Protein AF-A0A7X9BHV3-F1 (afdb_monomer)

Solvent-accessible surface area (backbone atoms only — not comparable to full-atom values): 7000 Å² total; per-residue (Å²): 126,73,97,53,56,69,67,58,69,71,50,52,71,68,57,51,49,51,54,48,62,76,67,55,86,67,81,52,73,61,63,36,26,57,88,46,56,70,69,57,59,71,68,53,52,68,45,57,54,37,8,51,62,33,23,69,70,42,76,36,75,93,64,62,66,41,54,30,34,42,75,43,82,92,76,63,30,36,35,42,32,71,37,90,90,44,93,55,102,50,46,70,61,32,42,54,46,27,52,53,29,19,42,59,39,32,72,36,55,51,71,48,75,70,79,57,21,43,30,44,67,107

Radius of gyration: 16.25 Å; Cα contacts (8 Å, |Δi|>4): 174; chains: 1; bounding box: 42×35×37 Å

Secondary structure (DSSP, 8-state):
--TTHHHHHTS-HHHHHHHHHHH-----HHHHTTTS-HHHHHHS-HHHHHHHHHHTTS--GGG---EEEEEETTTTEEEEEE-TTS--TTHHHHHHHHHHHHHHHTSS-EEPSSTTPEEE--

Mean predicted aligned error: 4.57 Å

pLDDT: mean 94.17, std 6.88, range [55.38, 98.81]

Sequence (122 aa):
YPEQHLDRMAKSYTELAAIRDAHRDCKTYEQFTAPMNDEARASAPDWFKAGVEAAMKAPSAMNRQPIVFSYNPDDDTAAAMIDPNVESGQALNDLGIAKLHFQIGAGSGTWAWGDGGLFIHR

Structure (mmCIF, N/CA/C/O backbone):
data_AF-A0A7X9BHV3-F1
#
_entry.id   AF-A0A7X9BHV3-F1
#
loop_
_atom_site.group_PDB
_atom_site.id
_atom_site.type_symbol
_atom_site.label_atom_id
_atom_site.label_alt_id
_atom_site.label_comp_id
_atom_site.label_asym_id
_atom_site.label_entity_id
_atom_site.label_seq_id
_atom_site.pdbx_PDB_ins_code
_atom_site.Cartn_x
_atom_site.Cartn_y
_atom_site.Cartn_z
_atom_site.occupancy
_atom_site.B_iso_or_equiv
_atom_site.auth_seq_id
_atom_site.auth_comp_id
_atom_site.auth_asym_id
_atom_site.auth_atom_id
_atom_site.pdbx_PDB_model_num
ATOM 1 N N . TYR A 1 1 ? 24.023 -16.991 -22.666 1.00 55.38 1 TYR A N 1
ATOM 2 C CA . TYR A 1 1 ? 23.609 -17.268 -21.275 1.00 55.38 1 TYR A CA 1
ATOM 3 C C . TYR A 1 1 ? 24.417 -16.351 -20.382 1.00 55.38 1 TYR A C 1
ATOM 5 O O . TYR A 1 1 ? 25.609 -16.260 -20.645 1.00 55.38 1 TYR A O 1
ATOM 13 N N . PRO A 1 2 ? 23.814 -15.595 -19.448 1.00 72.00 2 PRO A N 1
ATOM 14 C CA . PRO A 1 2 ? 24.563 -14.577 -18.716 1.00 72.00 2 PRO A CA 1
ATOM 15 C C . PRO A 1 2 ? 25.717 -15.255 -17.969 1.00 72.00 2 PRO A C 1
ATOM 17 O O . PRO A 1 2 ? 25.518 -16.314 -17.372 1.00 72.00 2 PRO A O 1
ATOM 20 N N . GLU A 1 3 ? 26.909 -14.666 -18.054 1.00 63.75 3 GLU A N 1
ATOM 21 C CA . GLU A 1 3 ? 28.220 -15.285 -17.782 1.00 63.75 3 GLU A CA 1
ATOM 22 C C . GLU A 1 3 ? 28.437 -15.788 -16.337 1.00 63.75 3 GLU A C 1
ATOM 24 O O . GLU A 1 3 ? 29.502 -16.295 -16.017 1.00 63.75 3 GLU A O 1
ATOM 29 N N . GLN A 1 4 ? 27.433 -15.700 -15.460 1.00 78.75 4 GLN A N 1
ATOM 30 C CA . GLN A 1 4 ? 27.514 -16.036 -14.029 1.00 78.75 4 GLN A CA 1
A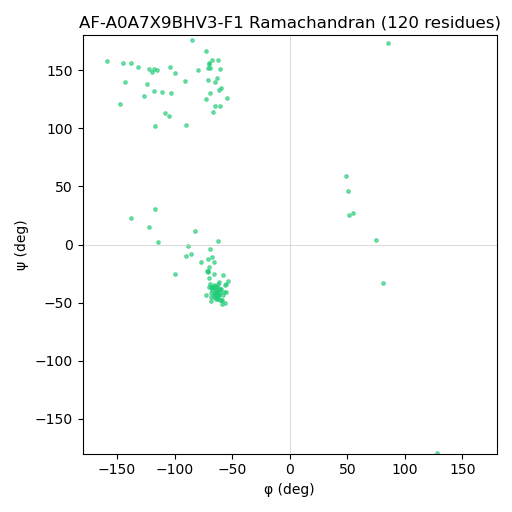TOM 31 C C . GLN A 1 4 ? 26.277 -16.805 -13.523 1.00 78.75 4 GLN A C 1
ATOM 33 O O . GLN A 1 4 ? 25.921 -16.760 -12.344 1.00 78.75 4 GLN A O 1
ATOM 38 N N . HIS A 1 5 ? 25.551 -17.476 -14.423 1.00 80.12 5 HIS A N 1
ATOM 39 C CA . HIS A 1 5 ? 24.298 -18.151 -14.071 1.00 80.12 5 HIS A CA 1
ATOM 40 C C . HIS A 1 5 ? 24.482 -19.257 -13.016 1.00 80.12 5 HIS A C 1
ATOM 42 O O . HIS A 1 5 ? 23.704 -19.317 -12.065 1.00 80.12 5 HIS A O 1
ATOM 48 N N . LEU A 1 6 ? 25.523 -20.088 -13.154 1.00 86.75 6 LEU A N 1
ATOM 49 C CA . LEU A 1 6 ? 25.799 -21.198 -12.232 1.00 86.75 6 LEU A CA 1
ATOM 50 C C . LEU A 1 6 ? 26.160 -20.693 -10.828 1.00 86.75 6 LEU A C 1
ATOM 52 O O . LEU A 1 6 ? 25.602 -21.175 -9.845 1.00 86.75 6 LEU A O 1
ATOM 56 N N . ASP A 1 7 ? 26.989 -19.652 -10.745 1.00 85.56 7 ASP A N 1
ATOM 57 C CA . ASP A 1 7 ? 27.375 -19.029 -9.473 1.00 85.56 7 ASP A CA 1
ATOM 58 C C . ASP A 1 7 ? 26.171 -18.416 -8.753 1.00 85.56 7 ASP A C 1
ATOM 60 O O . ASP A 1 7 ? 26.064 -18.484 -7.531 1.00 85.56 7 ASP A O 1
ATOM 64 N N . ARG A 1 8 ? 25.221 -17.838 -9.502 1.00 82.81 8 ARG A N 1
ATOM 65 C CA . ARG A 1 8 ? 23.972 -17.318 -8.931 1.00 82.81 8 ARG A CA 1
ATOM 66 C C . ARG A 1 8 ? 23.082 -18.438 -8.391 1.00 82.81 8 ARG A C 1
ATOM 68 O O . ARG A 1 8 ? 22.468 -18.238 -7.349 1.00 82.81 8 ARG A O 1
ATOM 75 N N . MET A 1 9 ? 22.997 -19.580 -9.076 1.00 85.69 9 MET A N 1
ATOM 76 C CA . MET A 1 9 ? 22.188 -20.719 -8.617 1.00 85.69 9 MET A CA 1
ATOM 77 C C . MET A 1 9 ? 22.775 -21.421 -7.388 1.00 85.69 9 MET A C 1
ATOM 79 O O . MET A 1 9 ? 22.027 -22.045 -6.644 1.00 85.69 9 MET A O 1
ATOM 83 N N . ALA A 1 10 ? 24.085 -21.301 -7.158 1.00 91.94 10 ALA A N 1
ATOM 84 C CA . ALA A 1 10 ? 24.754 -21.869 -5.989 1.00 91.94 10 ALA A CA 1
ATOM 85 C C . ALA A 1 10 ? 24.543 -21.059 -4.694 1.00 91.94 10 ALA A C 1
ATOM 87 O O . ALA A 1 10 ? 24.808 -21.572 -3.608 1.00 91.94 10 ALA A O 1
ATOM 88 N N . LYS A 1 11 ? 24.072 -19.806 -4.788 1.00 91.69 11 LYS A N 1
ATOM 89 C CA . LYS A 1 11 ? 23.818 -18.950 -3.621 1.00 91.69 11 LYS A CA 1
ATOM 90 C C . LYS A 1 11 ? 22.610 -19.438 -2.829 1.00 91.69 11 LYS A C 1
ATOM 92 O O . LYS A 1 11 ? 21.583 -19.814 -3.393 1.00 91.69 11 LYS A O 1
ATOM 97 N N . SER A 1 12 ? 22.711 -19.359 -1.509 1.00 94.94 12 SER A N 1
ATOM 98 C CA . SER A 1 12 ? 21.594 -19.616 -0.606 1.00 94.94 12 SER A CA 1
ATOM 99 C C . SER A 1 12 ? 20.450 -18.622 -0.830 1.00 94.94 12 SER A C 1
ATOM 101 O O . SER A 1 12 ? 20.641 -17.504 -1.319 1.00 94.94 12 SER A O 1
ATOM 103 N N . TYR A 1 13 ? 19.240 -18.998 -0.410 1.00 89.25 13 TYR A N 1
ATOM 104 C CA . TYR A 1 13 ? 18.084 -18.099 -0.458 1.00 89.25 13 TYR A CA 1
ATOM 105 C C . TYR A 1 13 ? 18.349 -16.775 0.275 1.00 89.25 13 TYR A C 1
ATOM 107 O O . TYR A 1 13 ? 17.996 -15.710 -0.224 1.00 89.25 13 TYR A O 1
ATOM 115 N N . THR A 1 14 ? 19.013 -16.833 1.430 1.00 93.44 14 THR A N 1
ATOM 116 C CA . THR A 1 14 ? 19.355 -15.655 2.234 1.00 93.44 14 THR A CA 1
ATOM 117 C C . THR A 1 14 ? 20.320 -14.721 1.512 1.00 93.44 14 THR A C 1
ATOM 119 O O . THR A 1 14 ? 20.122 -13.510 1.532 1.00 93.44 14 THR A O 1
ATOM 122 N N . GLU A 1 15 ? 21.321 -15.261 0.812 1.00 92.44 15 GLU A N 1
ATOM 123 C CA . GLU A 1 15 ? 22.242 -14.450 0.007 1.00 92.44 15 GLU A CA 1
ATOM 124 C C . GLU A 1 15 ? 21.532 -13.827 -1.198 1.00 92.44 15 GLU A C 1
ATOM 126 O O . GLU A 1 15 ? 21.739 -12.655 -1.506 1.00 92.44 15 GLU A O 1
ATOM 131 N N . LEU A 1 16 ? 20.661 -14.584 -1.872 1.00 89.69 16 LEU A N 1
ATOM 132 C CA . LEU A 1 16 ? 19.868 -14.071 -2.990 1.00 89.69 16 LEU A CA 1
ATOM 133 C C . LEU A 1 16 ? 18.900 -12.966 -2.550 1.00 89.69 16 LEU A C 1
ATOM 135 O O . LEU A 1 16 ? 18.750 -11.974 -3.266 1.00 89.69 16 LEU A O 1
ATOM 139 N N . ALA A 1 17 ? 18.276 -13.114 -1.380 1.00 86.94 17 ALA A N 1
ATOM 140 C CA . ALA A 1 17 ? 17.419 -12.096 -0.786 1.00 86.94 17 ALA A CA 1
ATOM 141 C C . ALA A 1 17 ? 18.216 -10.829 -0.443 1.00 86.94 17 ALA A C 1
ATOM 143 O O . ALA A 1 17 ? 17.815 -9.748 -0.859 1.00 86.94 17 ALA A O 1
ATOM 144 N N . ALA A 1 18 ? 19.383 -10.961 0.195 1.00 88.00 18 ALA A N 1
ATOM 145 C CA . ALA A 1 18 ? 20.244 -9.822 0.513 1.00 88.00 18 ALA A CA 1
ATOM 146 C C . ALA A 1 18 ? 20.711 -9.068 -0.746 1.00 88.00 18 ALA A C 1
ATOM 148 O O . ALA A 1 18 ? 20.694 -7.840 -0.780 1.00 88.00 18 ALA A O 1
ATOM 149 N N . ILE A 1 19 ? 21.073 -9.787 -1.816 1.00 87.25 19 ILE A N 1
ATOM 150 C CA . ILE A 1 19 ? 21.446 -9.175 -3.103 1.00 87.25 19 ILE A CA 1
ATOM 151 C C . ILE A 1 19 ? 20.261 -8.434 -3.727 1.00 87.25 19 ILE A C 1
ATOM 153 O O . ILE A 1 19 ? 20.432 -7.337 -4.254 1.00 87.25 19 ILE A O 1
ATOM 157 N N . ARG A 1 20 ? 19.060 -9.027 -3.691 1.00 83.62 20 ARG A N 1
ATOM 158 C CA . ARG A 1 20 ? 17.836 -8.371 -4.169 1.00 83.62 20 ARG A CA 1
ATOM 159 C C . ARG A 1 20 ? 17.580 -7.086 -3.386 1.00 83.62 20 ARG A C 1
ATOM 161 O O . ARG A 1 20 ? 17.313 -6.062 -4.004 1.00 83.62 20 ARG A O 1
ATOM 168 N N . ASP A 1 21 ? 17.661 -7.152 -2.062 1.00 81.00 21 ASP A N 1
ATOM 169 C CA . ASP A 1 21 ? 17.358 -6.028 -1.175 1.00 81.00 21 ASP A CA 1
ATOM 170 C C . ASP A 1 21 ? 18.363 -4.886 -1.355 1.00 81.00 21 ASP A C 1
ATOM 172 O O . ASP A 1 21 ? 17.970 -3.726 -1.349 1.00 81.00 21 ASP A O 1
ATOM 176 N N . ALA A 1 22 ? 19.631 -5.202 -1.631 1.00 83.81 22 ALA A N 1
ATOM 177 C CA . ALA A 1 22 ? 20.651 -4.208 -1.962 1.00 83.81 22 ALA A CA 1
ATOM 178 C C . ALA A 1 22 ? 20.482 -3.573 -3.356 1.00 83.81 22 ALA A C 1
ATOM 180 O O . ALA A 1 22 ? 21.020 -2.498 -3.602 1.00 83.81 22 ALA A O 1
ATOM 181 N N . HIS A 1 23 ? 19.788 -4.237 -4.286 1.00 83.44 23 HIS A N 1
ATOM 182 C CA . HIS A 1 23 ? 19.637 -3.772 -5.670 1.00 83.44 23 HIS A CA 1
ATOM 183 C C . HIS A 1 23 ? 18.297 -3.066 -5.931 1.00 83.44 23 HIS A C 1
ATOM 185 O O . HIS A 1 23 ? 18.172 -2.303 -6.889 1.00 83.44 23 HIS A O 1
ATO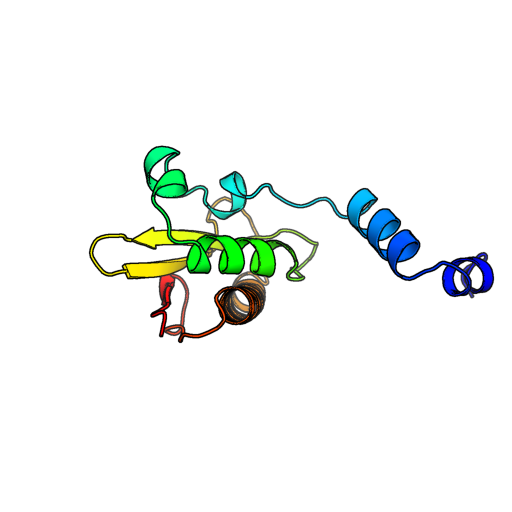M 191 N N . ARG A 1 24 ? 17.244 -3.364 -5.163 1.00 80.31 24 ARG A N 1
ATOM 192 C CA . ARG A 1 24 ? 15.916 -2.792 -5.407 1.00 80.31 24 ARG A CA 1
ATOM 193 C C . ARG A 1 24 ? 15.745 -1.487 -4.641 1.00 80.31 24 ARG A C 1
ATOM 195 O O . ARG A 1 24 ? 15.391 -1.506 -3.467 1.00 80.31 24 ARG A O 1
ATOM 202 N N . ASP A 1 25 ? 15.849 -0.374 -5.358 1.00 86.50 25 ASP A N 1
ATOM 203 C CA . ASP A 1 25 ? 15.400 0.916 -4.842 1.00 86.50 25 ASP A CA 1
ATOM 204 C C . ASP A 1 25 ? 13.896 0.854 -4.534 1.00 86.50 25 ASP A C 1
ATOM 206 O O . ASP A 1 25 ? 13.056 0.591 -5.406 1.00 86.50 25 ASP A O 1
ATOM 210 N N . CYS A 1 26 ? 13.553 1.066 -3.268 1.00 90.81 26 CYS A N 1
ATOM 211 C CA . CYS A 1 26 ? 12.189 1.043 -2.759 1.00 90.81 26 CYS A CA 1
ATOM 212 C C . CYS A 1 26 ? 11.901 2.371 -2.068 1.00 90.81 26 CYS A C 1
ATOM 214 O O . CYS A 1 26 ? 12.743 2.878 -1.326 1.00 90.81 26 CYS A O 1
ATOM 216 N N . LYS A 1 27 ? 10.702 2.916 -2.285 1.00 95.00 27 LYS A N 1
ATOM 217 C CA . LYS A 1 27 ? 10.217 4.030 -1.467 1.00 95.00 27 LYS A CA 1
ATOM 218 C C . LYS A 1 27 ? 10.128 3.594 -0.001 1.00 95.00 27 LYS A C 1
ATOM 220 O O . LYS A 1 27 ? 9.914 2.412 0.278 1.00 95.00 27 LYS A O 1
ATOM 225 N N . THR A 1 28 ? 10.283 4.534 0.927 1.00 96.81 28 THR A N 1
ATOM 226 C CA . THR A 1 28 ? 10.137 4.257 2.363 1.00 96.81 28 THR A CA 1
ATOM 227 C C . THR A 1 28 ? 8.672 4.043 2.747 1.00 96.81 28 THR A C 1
ATOM 229 O O . THR A 1 28 ? 7.758 4.366 1.983 1.00 96.81 28 THR A O 1
ATOM 232 N N . TYR A 1 29 ? 8.436 3.519 3.951 1.00 97.62 29 TYR A N 1
ATOM 233 C CA . TYR A 1 29 ? 7.085 3.360 4.492 1.00 97.62 29 TYR A CA 1
ATOM 234 C C . TYR A 1 29 ? 6.331 4.699 4.547 1.00 97.62 29 TYR A C 1
ATOM 236 O O . TYR A 1 29 ? 5.160 4.780 4.180 1.00 97.62 29 TYR A O 1
ATOM 244 N N . GLU A 1 30 ? 7.016 5.774 4.935 1.00 97.88 30 GLU A N 1
ATOM 245 C CA . GLU A 1 30 ? 6.475 7.133 5.003 1.00 97.88 30 GLU A CA 1
ATOM 246 C C . GLU A 1 30 ? 6.087 7.643 3.617 1.00 97.88 30 GLU A C 1
ATOM 248 O O . GLU A 1 30 ? 5.053 8.281 3.468 1.00 97.88 30 GLU A O 1
ATOM 253 N N . GLN A 1 31 ? 6.864 7.321 2.581 1.00 97.50 31 GLN A N 1
ATOM 254 C CA . GLN A 1 31 ? 6.527 7.681 1.202 1.00 97.50 31 GLN A CA 1
ATOM 255 C C . GLN A 1 31 ? 5.327 6.884 0.674 1.00 97.50 31 GLN A C 1
ATOM 257 O O . GLN A 1 31 ? 4.501 7.437 -0.047 1.00 97.50 31 GLN A O 1
ATOM 262 N N . PHE A 1 32 ? 5.191 5.610 1.052 1.00 98.25 32 PHE A N 1
ATOM 263 C CA . PHE A 1 32 ? 3.989 4.819 0.762 1.00 98.25 32 PHE A CA 1
ATOM 264 C C . PHE A 1 32 ? 2.767 5.269 1.571 1.00 98.25 32 PHE A C 1
ATOM 266 O O . PHE A 1 32 ? 1.646 4.976 1.175 1.00 98.25 32 PHE A O 1
ATOM 273 N N . THR A 1 33 ? 2.963 5.996 2.669 1.00 98.38 33 THR A N 1
ATOM 274 C CA . THR A 1 33 ? 1.901 6.555 3.519 1.00 98.38 33 THR A CA 1
ATOM 275 C C . THR A 1 33 ? 1.939 8.082 3.544 1.00 98.38 33 THR A C 1
ATOM 277 O O . THR A 1 33 ? 1.554 8.706 4.531 1.00 98.38 33 THR A O 1
ATOM 280 N N . ALA A 1 34 ? 2.393 8.702 2.448 1.00 97.62 34 ALA A N 1
ATOM 281 C CA . ALA A 1 34 ? 2.580 10.149 2.349 1.00 97.62 34 ALA A CA 1
ATOM 282 C C . ALA A 1 34 ? 1.336 10.993 2.715 1.00 97.62 34 ALA A C 1
ATOM 284 O O . ALA A 1 34 ? 1.521 12.079 3.262 1.00 97.62 34 ALA A O 1
ATOM 285 N N . PRO A 1 35 ? 0.083 10.535 2.491 1.00 96.81 35 PRO A N 1
ATOM 286 C CA . PRO A 1 35 ? -1.108 11.257 2.951 1.00 96.81 35 PRO A CA 1
ATOM 287 C C . PRO A 1 35 ? -1.297 11.308 4.478 1.00 96.81 35 PRO A C 1
ATOM 289 O O . PRO A 1 35 ? -2.174 12.025 4.952 1.00 96.81 35 PRO A O 1
ATOM 292 N N . MET A 1 36 ? -0.529 10.537 5.253 1.00 97.69 36 MET A N 1
ATOM 293 C CA . MET A 1 36 ? -0.606 10.479 6.715 1.00 97.69 36 MET A CA 1
ATOM 294 C C . MET A 1 36 ? 0.491 11.337 7.359 1.00 97.69 36 MET A C 1
ATOM 296 O O . MET A 1 36 ? 1.610 11.428 6.845 1.00 97.69 36 MET A O 1
ATOM 300 N N . ASN A 1 37 ? 0.196 11.925 8.520 1.00 97.56 37 ASN A N 1
ATOM 301 C CA . ASN A 1 37 ? 1.211 12.508 9.402 1.00 97.56 37 ASN A CA 1
ATOM 302 C C . ASN A 1 37 ? 1.826 11.434 10.323 1.00 97.56 37 ASN A C 1
ATOM 304 O O . ASN A 1 37 ? 1.433 10.264 10.293 1.00 97.56 37 ASN A O 1
ATOM 308 N N . ASP A 1 38 ? 2.818 11.826 11.122 1.00 97.06 38 ASP A N 1
ATOM 309 C CA . ASP A 1 38 ? 3.549 10.900 11.991 1.00 97.06 38 ASP A CA 1
ATOM 310 C C . ASP A 1 38 ? 2.669 10.348 13.114 1.00 97.06 38 ASP A C 1
ATOM 312 O O . ASP A 1 38 ? 2.742 9.158 13.420 1.00 97.06 38 ASP A O 1
ATOM 316 N N . GLU A 1 39 ? 1.778 11.168 13.672 1.00 96.31 39 GLU A N 1
ATOM 317 C CA . GLU A 1 39 ? 0.837 10.741 14.705 1.00 96.31 39 GLU A CA 1
ATOM 318 C C . GLU A 1 39 ? -0.133 9.676 14.177 1.00 96.31 39 GLU A C 1
ATOM 320 O O . GLU A 1 39 ? -0.353 8.663 14.840 1.00 96.31 39 GL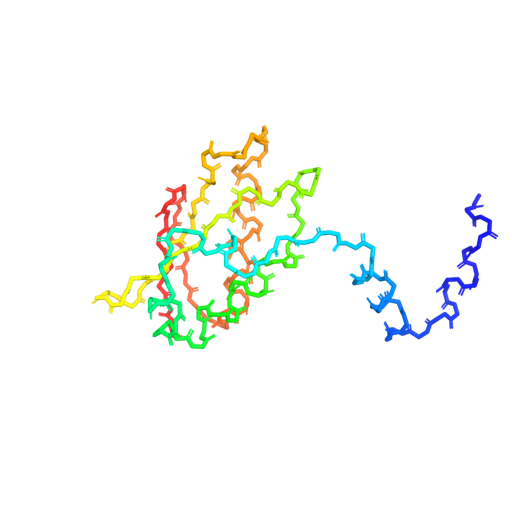U A O 1
ATOM 325 N N . ALA A 1 40 ? -0.671 9.860 12.966 1.00 95.81 40 ALA A N 1
ATOM 326 C CA . ALA A 1 40 ? -1.553 8.892 12.320 1.00 95.81 40 ALA A CA 1
ATOM 327 C C . ALA A 1 40 ? -0.813 7.603 11.940 1.00 95.81 40 ALA A C 1
ATOM 329 O O . ALA A 1 40 ? -1.373 6.515 12.048 1.00 95.81 40 ALA A O 1
ATOM 330 N N . ARG A 1 41 ? 0.453 7.693 11.506 1.00 97.25 41 ARG A N 1
ATOM 331 C CA . ARG A 1 41 ? 1.282 6.500 11.265 1.00 97.25 41 ARG A CA 1
ATOM 332 C C . ARG A 1 41 ? 1.523 5.717 12.552 1.00 97.25 41 ARG A C 1
ATOM 334 O O . ARG A 1 41 ? 1.483 4.492 12.520 1.00 97.25 41 ARG A O 1
ATOM 341 N N . ALA A 1 42 ? 1.779 6.414 13.657 1.00 95.75 42 ALA A N 1
ATOM 342 C CA . ALA A 1 42 ? 2.040 5.797 14.952 1.00 95.75 42 ALA A CA 1
ATOM 343 C C . ALA A 1 42 ? 0.791 5.149 15.570 1.00 95.75 42 ALA A C 1
ATOM 345 O O . ALA A 1 42 ? 0.925 4.191 16.328 1.00 95.75 42 ALA A O 1
ATOM 346 N N . SER A 1 43 ? -0.406 5.655 15.257 1.00 95.56 43 SER A N 1
ATOM 347 C CA . SER A 1 43 ? -1.678 5.104 15.739 1.00 95.56 43 SER A CA 1
ATOM 348 C C . SER A 1 43 ? -2.288 4.036 14.826 1.00 95.56 43 SER A C 1
ATOM 350 O O . SER A 1 43 ? -3.258 3.390 15.225 1.00 95.56 43 SER A O 1
ATOM 352 N N . ALA A 1 44 ? -1.748 3.840 13.619 1.00 97.31 44 ALA A N 1
ATOM 353 C CA . ALA A 1 44 ? -2.252 2.845 12.682 1.00 97.31 44 ALA A CA 1
ATOM 354 C C . ALA A 1 44 ? -2.068 1.412 13.223 1.00 97.31 44 ALA A C 1
ATOM 356 O O . ALA A 1 44 ? -1.022 1.097 13.798 1.00 97.31 44 ALA A O 1
ATOM 357 N N . PRO A 1 45 ? -3.052 0.520 13.021 1.00 97.94 45 PRO A N 1
ATOM 358 C CA . PRO A 1 45 ? -3.000 -0.843 13.529 1.00 97.94 45 PRO A CA 1
ATOM 359 C C . PRO A 1 45 ? -1.949 -1.688 12.800 1.00 97.94 45 PRO A C 1
ATOM 361 O O . PRO A 1 45 ? -1.616 -1.448 11.635 1.00 97.94 45 PRO A O 1
ATOM 364 N N . ASP A 1 46 ? -1.478 -2.747 13.462 1.00 98.25 46 ASP A N 1
ATOM 365 C CA . ASP A 1 46 ? -0.442 -3.638 12.922 1.00 98.25 46 ASP A CA 1
ATOM 366 C C . ASP A 1 46 ? -0.826 -4.246 11.566 1.00 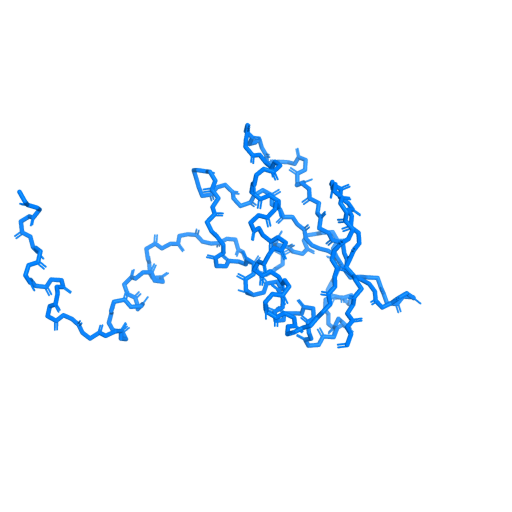98.25 46 ASP A C 1
ATOM 368 O O . ASP A 1 46 ? 0.030 -4.394 10.692 1.00 98.25 46 ASP A O 1
ATOM 372 N N . TRP A 1 47 ? -2.113 -4.552 11.351 1.00 98.31 47 TRP A N 1
ATOM 373 C CA . TRP A 1 47 ? -2.592 -5.098 10.078 1.00 98.31 47 TRP A CA 1
ATOM 374 C C . TRP A 1 47 ? -2.408 -4.109 8.920 1.00 98.31 47 TRP A C 1
ATOM 376 O O . TRP A 1 47 ? -2.071 -4.521 7.809 1.00 98.31 47 TRP A O 1
ATOM 386 N N . PHE A 1 48 ? -2.575 -2.804 9.170 1.00 98.62 48 PHE A N 1
ATOM 387 C CA . PHE A 1 48 ? -2.370 -1.771 8.158 1.00 98.62 48 PHE A CA 1
ATOM 388 C C . PHE A 1 48 ? -0.890 -1.679 7.807 1.00 98.62 48 PHE A C 1
ATOM 390 O O . PHE A 1 48 ? -0.524 -1.738 6.631 1.00 98.62 48 PHE A O 1
ATOM 397 N N . LYS A 1 49 ? -0.031 -1.611 8.832 1.00 98.50 49 LYS A N 1
ATOM 398 C CA . LYS A 1 49 ? 1.421 -1.553 8.650 1.00 98.50 49 LYS A CA 1
ATOM 399 C C . LYS A 1 49 ? 1.936 -2.769 7.877 1.00 98.50 49 LYS A C 1
ATOM 401 O O . LYS A 1 49 ? 2.654 -2.604 6.892 1.00 98.50 49 LYS A O 1
ATOM 406 N N . ALA A 1 50 ? 1.518 -3.973 8.266 1.00 98.62 50 ALA A N 1
ATOM 407 C CA . ALA A 1 50 ? 1.873 -5.211 7.577 1.00 98.62 50 ALA A CA 1
ATOM 408 C C . ALA A 1 50 ? 1.369 -5.232 6.122 1.00 98.62 50 ALA A C 1
ATOM 410 O O . ALA A 1 50 ? 2.084 -5.679 5.220 1.00 98.62 50 ALA A O 1
ATOM 411 N N . GLY A 1 51 ? 0.169 -4.697 5.872 1.00 98.69 51 GLY A N 1
ATOM 412 C CA . GLY A 1 51 ? -0.367 -4.494 4.528 1.00 98.69 51 GLY A CA 1
ATOM 413 C C . GLY A 1 51 ? 0.524 -3.589 3.674 1.00 98.69 51 GLY A C 1
ATOM 414 O O . GLY A 1 51 ? 0.929 -3.975 2.576 1.00 98.69 51 GLY A O 1
ATOM 415 N N . VAL A 1 52 ? 0.902 -2.412 4.176 1.00 98.69 52 VAL A N 1
ATOM 416 C CA . VAL A 1 52 ? 1.793 -1.493 3.449 1.00 98.69 52 VAL A CA 1
ATOM 417 C C . VAL A 1 52 ? 3.166 -2.127 3.206 1.00 98.69 52 VAL A C 1
ATOM 419 O O . VAL A 1 52 ? 3.657 -2.090 2.081 1.00 98.69 52 VAL A O 1
ATOM 422 N N . GLU A 1 53 ? 3.771 -2.780 4.201 1.00 98.25 53 GLU A N 1
ATOM 423 C CA . GLU A 1 53 ? 5.070 -3.458 4.050 1.00 98.25 53 GLU A CA 1
ATOM 424 C C . GLU A 1 53 ? 5.036 -4.594 3.013 1.00 98.25 53 GLU A C 1
ATOM 426 O O . GLU A 1 53 ? 6.029 -4.862 2.326 1.00 98.25 53 GLU A O 1
ATOM 431 N N . ALA A 1 54 ? 3.895 -5.271 2.866 1.00 98.50 54 ALA A N 1
ATOM 432 C CA . ALA A 1 54 ? 3.685 -6.232 1.792 1.00 98.50 54 ALA A CA 1
ATOM 433 C C . ALA A 1 54 ? 3.517 -5.531 0.435 1.00 98.50 54 ALA A C 1
ATOM 435 O O . ALA A 1 54 ? 4.134 -5.952 -0.547 1.00 98.50 54 ALA A O 1
ATOM 436 N N . ALA A 1 55 ? 2.751 -4.438 0.371 1.00 98.31 55 ALA A N 1
ATOM 437 C CA . ALA A 1 55 ? 2.576 -3.637 -0.841 1.00 98.31 55 ALA A CA 1
ATOM 438 C C . ALA A 1 55 ? 3.890 -3.014 -1.339 1.00 98.31 55 ALA A C 1
ATOM 440 O O . ALA A 1 55 ? 4.125 -2.968 -2.543 1.00 98.31 55 ALA A O 1
ATOM 441 N N . MET A 1 56 ? 4.804 -2.641 -0.442 1.00 97.44 56 MET A N 1
ATOM 442 C CA . MET A 1 56 ? 6.152 -2.172 -0.790 1.00 97.44 56 MET A CA 1
ATOM 443 C C . MET A 1 56 ? 6.947 -3.200 -1.605 1.00 97.44 56 MET A C 1
ATOM 445 O O . MET A 1 56 ? 7.824 -2.829 -2.387 1.00 97.44 56 MET A O 1
ATOM 449 N N . LYS A 1 57 ? 6.643 -4.496 -1.463 1.00 95.44 57 LYS A N 1
ATOM 450 C CA . LYS A 1 57 ? 7.287 -5.596 -2.204 1.00 95.44 57 LYS A CA 1
ATOM 451 C C . LYS A 1 57 ? 6.632 -5.855 -3.564 1.00 95.44 57 LYS A C 1
ATOM 453 O O . LYS A 1 57 ? 7.184 -6.621 -4.354 1.00 95.44 57 LYS A O 1
ATOM 458 N N . ALA A 1 58 ? 5.496 -5.219 -3.853 1.00 96.56 58 ALA A N 1
ATOM 459 C CA . ALA A 1 58 ? 4.789 -5.374 -5.114 1.00 96.56 58 ALA A CA 1
ATOM 460 C C . ALA A 1 58 ? 5.636 -4.881 -6.307 1.00 96.56 58 ALA A C 1
ATOM 462 O O . ALA A 1 58 ? 6.353 -3.874 -6.204 1.00 96.56 58 ALA A O 1
ATOM 463 N N . PRO A 1 59 ? 5.564 -5.556 -7.468 1.00 95.75 59 PRO A N 1
ATOM 464 C CA . PRO A 1 59 ? 6.102 -5.007 -8.703 1.00 95.75 59 PRO A CA 1
ATOM 465 C C . PRO A 1 59 ? 5.258 -3.810 -9.165 1.00 95.75 59 PRO A C 1
ATOM 467 O O . PRO A 1 59 ? 4.060 -3.743 -8.905 1.00 95.75 59 PRO A O 1
ATOM 470 N N . SER A 1 60 ? 5.886 -2.882 -9.884 1.00 96.00 60 SER A N 1
ATOM 471 C CA . SER A 1 60 ? 5.191 -1.797 -10.586 1.00 96.00 60 SER A CA 1
ATOM 472 C C . SER A 1 60 ? 5.896 -1.465 -11.895 1.00 96.00 60 SER A C 1
ATOM 474 O O . SER A 1 60 ? 7.098 -1.730 -12.045 1.00 96.00 60 SER A O 1
ATOM 476 N N . ALA A 1 61 ? 5.169 -0.887 -12.850 1.00 96.25 61 ALA A N 1
ATOM 477 C CA . ALA A 1 61 ? 5.740 -0.473 -14.125 1.00 96.25 61 ALA A CA 1
ATOM 478 C C . ALA A 1 61 ? 6.945 0.458 -13.911 1.00 96.25 61 ALA A C 1
ATOM 480 O O . ALA A 1 61 ? 6.867 1.459 -13.198 1.00 96.25 61 ALA A O 1
ATOM 481 N N . MET A 1 62 ? 8.089 0.099 -14.508 1.00 94.19 62 MET A N 1
ATOM 482 C CA . MET A 1 62 ? 9.369 0.810 -14.354 1.00 94.19 62 MET A CA 1
ATOM 483 C C . MET A 1 62 ? 9.779 1.062 -12.887 1.00 94.19 62 MET A C 1
ATOM 485 O O . MET A 1 62 ? 10.500 2.017 -12.609 1.00 94.19 62 MET A O 1
ATOM 489 N N . ASN A 1 63 ? 9.302 0.233 -11.950 1.00 94.69 63 ASN A N 1
ATOM 490 C CA . ASN A 1 63 ? 9.505 0.382 -10.507 1.00 94.69 63 ASN A CA 1
ATOM 491 C C . ASN A 1 63 ? 9.060 1.749 -9.937 1.00 94.69 63 ASN A C 1
ATOM 493 O O . ASN A 1 63 ? 9.587 2.202 -8.920 1.00 94.69 63 ASN A O 1
ATOM 497 N N . ARG A 1 64 ? 8.088 2.416 -10.579 1.00 95.44 64 ARG A N 1
ATOM 498 C CA . ARG A 1 64 ? 7.625 3.765 -10.197 1.00 95.44 64 ARG A CA 1
ATOM 499 C C . ARG A 1 64 ? 6.942 3.815 -8.832 1.00 95.44 64 ARG A C 1
ATOM 501 O O . ARG A 1 64 ? 6.945 4.872 -8.206 1.00 95.44 64 ARG A O 1
ATOM 508 N N . GLN A 1 65 ? 6.372 2.693 -8.383 1.00 96.75 65 GLN A N 1
ATOM 509 C CA . GLN A 1 65 ? 5.669 2.563 -7.102 1.00 96.75 65 GLN A CA 1
ATOM 510 C C . GLN A 1 65 ? 4.642 3.701 -6.908 1.00 96.75 65 GLN A C 1
ATOM 512 O O . GLN A 1 65 ? 4.784 4.509 -5.986 1.00 96.75 65 GLN A O 1
ATOM 517 N N . PRO A 1 66 ? 3.650 3.839 -7.813 1.00 97.62 66 PRO A N 1
ATOM 518 C CA . PRO A 1 66 ? 2.800 5.028 -7.881 1.00 97.62 66 PRO A CA 1
ATOM 519 C C . PRO A 1 66 ? 1.644 5.014 -6.875 1.00 97.62 66 PRO A C 1
ATOM 521 O O . PRO A 1 66 ? 0.727 5.804 -7.026 1.00 97.62 66 PRO A O 1
ATOM 524 N N . ILE A 1 67 ? 1.625 4.097 -5.904 1.00 98.38 67 ILE A N 1
ATOM 525 C CA . ILE A 1 67 ? 0.471 3.883 -5.025 1.00 98.38 67 ILE A CA 1
ATOM 526 C C . ILE A 1 67 ? 0.808 4.338 -3.613 1.00 98.38 67 ILE A C 1
ATOM 528 O O . ILE A 1 67 ? 1.840 3.946 -3.069 1.00 98.38 67 ILE A O 1
ATOM 532 N N . VAL A 1 68 ? -0.086 5.130 -3.030 1.00 98.50 68 VAL A N 1
ATOM 533 C CA . VAL A 1 68 ? -0.033 5.562 -1.633 1.00 98.50 68 VAL A CA 1
ATOM 534 C C . VAL A 1 68 ? -1.221 5.010 -0.861 1.00 98.50 68 VAL A C 1
ATOM 536 O O . VAL A 1 68 ? -2.302 4.795 -1.412 1.00 98.50 68 VAL A O 1
ATOM 539 N N . PHE A 1 69 ? -1.010 4.789 0.427 1.00 98.69 69 PHE A N 1
ATOM 540 C CA . PHE A 1 69 ? -1.980 4.238 1.354 1.00 98.69 69 PHE A CA 1
ATOM 541 C C . PHE A 1 69 ? -2.252 5.227 2.480 1.00 98.69 69 PHE A C 1
ATOM 543 O O . PHE A 1 69 ? -1.370 5.974 2.905 1.00 98.69 69 PHE A O 1
ATOM 550 N N . SER A 1 70 ? -3.473 5.212 2.991 1.00 98.44 70 SER A N 1
ATOM 551 C CA . SER A 1 70 ? -3.839 5.936 4.203 1.00 98.44 70 SER A CA 1
ATOM 552 C C . SER A 1 70 ? -4.727 5.075 5.085 1.00 98.44 70 SER A C 1
ATOM 554 O O . SER A 1 70 ? -5.387 4.159 4.599 1.00 98.44 70 SER A O 1
ATOM 556 N N . TYR A 1 71 ? -4.731 5.371 6.379 1.00 98.50 71 TYR A N 1
ATOM 557 C CA . TYR A 1 71 ? -5.591 4.730 7.364 1.00 98.50 71 TYR A CA 1
ATOM 558 C C . TYR A 1 71 ? -6.526 5.770 7.984 1.00 98.50 71 TYR A C 1
ATOM 560 O O . TYR A 1 71 ? -6.073 6.849 8.371 1.00 98.50 71 TYR A O 1
ATOM 568 N N . ASN A 1 72 ? -7.817 5.447 8.055 1.00 96.81 72 ASN A N 1
ATOM 569 C CA . ASN A 1 72 ? -8.829 6.235 8.741 1.00 96.81 72 ASN A CA 1
ATOM 570 C C . ASN A 1 72 ? -9.208 5.542 10.065 1.00 96.81 72 ASN A C 1
ATOM 572 O O . ASN A 1 72 ? -9.851 4.490 10.017 1.00 96.81 72 ASN A O 1
ATOM 576 N N . PRO A 1 73 ? -8.852 6.118 11.229 1.00 95.25 73 PRO A N 1
ATOM 577 C CA . PRO A 1 73 ? -9.168 5.528 12.526 1.00 95.25 73 PRO A CA 1
ATOM 578 C C . PRO A 1 73 ? -10.656 5.591 12.888 1.00 95.25 73 PRO A C 1
ATOM 580 O O . PRO A 1 73 ? -11.088 4.787 13.707 1.00 95.25 73 PRO A O 1
ATOM 583 N N . ASP A 1 74 ? -11.432 6.510 12.303 1.00 94.88 74 ASP A N 1
ATOM 584 C CA . ASP A 1 74 ? -12.850 6.679 12.654 1.00 94.88 74 ASP A CA 1
ATOM 585 C C . ASP A 1 74 ? -13.699 5.486 12.187 1.00 94.88 74 ASP A C 1
ATOM 587 O O . ASP A 1 74 ? -14.629 5.075 12.879 1.00 94.88 74 ASP A O 1
ATOM 591 N N . ASP A 1 75 ? -13.330 4.898 11.045 1.00 93.50 75 ASP A N 1
ATOM 592 C CA . ASP A 1 75 ? -14.056 3.790 10.416 1.00 93.50 75 ASP A CA 1
ATOM 593 C C . ASP A 1 75 ? -13.249 2.476 10.375 1.00 93.50 75 ASP A C 1
ATOM 595 O O . ASP A 1 75 ? -13.723 1.498 9.800 1.00 93.50 75 ASP A O 1
ATOM 599 N N . ASP A 1 76 ? -12.031 2.446 10.937 1.00 95.81 76 ASP A N 1
ATOM 600 C CA . ASP A 1 76 ? -11.084 1.311 10.873 1.00 95.81 76 ASP A CA 1
ATOM 601 C C . ASP A 1 76 ? -10.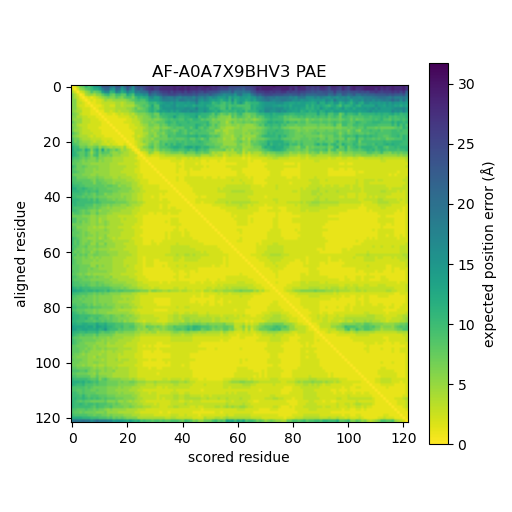874 0.796 9.432 1.00 95.81 76 ASP A C 1
ATOM 603 O O . ASP A 1 76 ? -10.930 -0.397 9.125 1.00 95.81 76 ASP A O 1
ATOM 607 N N . THR A 1 77 ? -10.671 1.734 8.500 1.00 97.81 77 THR A N 1
ATOM 608 C CA . THR A 1 77 ? -10.494 1.431 7.071 1.00 97.81 77 THR A CA 1
ATOM 609 C C . THR A 1 77 ? -9.176 1.957 6.533 1.00 97.81 77 THR A C 1
ATOM 611 O O . THR A 1 77 ? -8.653 2.979 6.975 1.00 97.81 77 THR A O 1
ATOM 614 N N . ALA A 1 78 ? -8.646 1.273 5.519 1.00 98.50 78 ALA A N 1
ATOM 615 C CA . ALA A 1 78 ? -7.532 1.781 4.727 1.00 98.50 78 ALA A CA 1
ATOM 616 C C . ALA A 1 78 ? -8.016 2.277 3.362 1.00 98.50 78 ALA A C 1
ATOM 618 O O . ALA A 1 78 ? -8.982 1.754 2.821 1.00 98.50 78 ALA A O 1
ATOM 619 N N . ALA A 1 79 ? -7.317 3.226 2.756 1.00 98.50 79 ALA A N 1
ATOM 620 C CA . ALA A 1 79 ? -7.495 3.588 1.355 1.00 98.50 79 ALA A CA 1
ATOM 621 C C . ALA A 1 79 ? -6.198 3.330 0.586 1.00 98.50 79 ALA A C 1
ATOM 623 O O . ALA A 1 79 ? -5.107 3.415 1.147 1.00 98.50 79 ALA A O 1
ATOM 624 N N . ALA A 1 80 ? -6.322 3.027 -0.705 1.00 98.44 80 ALA A N 1
ATOM 625 C CA . ALA A 1 80 ? -5.198 2.975 -1.633 1.00 98.44 80 ALA A CA 1
ATOM 626 C C . ALA A 1 80 ? -5.509 3.869 -2.830 1.00 98.44 80 ALA A C 1
ATOM 628 O O . ALA A 1 80 ? -6.572 3.730 -3.446 1.00 98.44 80 ALA A O 1
ATOM 629 N N . MET A 1 81 ? -4.585 4.772 -3.139 1.00 98.12 81 MET A N 1
ATOM 630 C CA . MET A 1 81 ? -4.753 5.793 -4.165 1.00 98.12 81 MET A CA 1
ATOM 631 C C . MET A 1 81 ? -3.549 5.860 -5.093 1.00 98.12 81 MET A C 1
ATOM 633 O O . MET A 1 81 ? -2.425 5.550 -4.691 1.00 98.12 81 MET A O 1
ATOM 637 N N . ILE A 1 82 ? -3.776 6.303 -6.324 1.00 98.19 82 ILE A N 1
ATOM 638 C CA . ILE A 1 82 ? -2.694 6.690 -7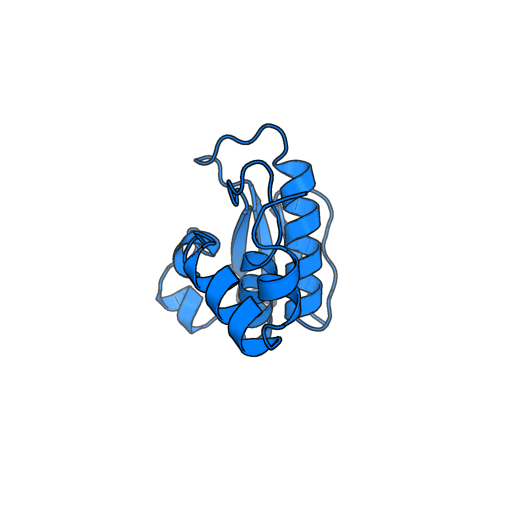.227 1.00 98.19 82 ILE A CA 1
ATOM 639 C C . ILE A 1 82 ? -2.106 8.021 -6.735 1.00 98.19 82 ILE A C 1
ATOM 641 O O . ILE A 1 82 ? -2.821 9.004 -6.565 1.00 98.19 82 ILE A O 1
ATOM 645 N N . ASP A 1 83 ? -0.794 8.053 -6.505 1.00 96.88 83 ASP A N 1
ATOM 646 C CA . ASP A 1 83 ? -0.049 9.262 -6.158 1.00 96.88 83 ASP A CA 1
ATOM 647 C C . ASP A 1 83 ? -0.055 10.225 -7.356 1.00 96.88 83 ASP A C 1
ATOM 649 O O . ASP A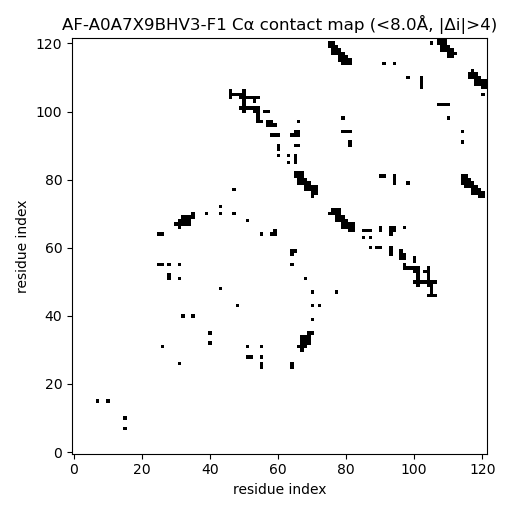 1 83 ? 0.561 9.921 -8.385 1.00 96.88 83 ASP A O 1
ATOM 653 N N . PRO A 1 84 ? -0.708 11.398 -7.250 1.00 92.75 84 PRO A N 1
ATOM 654 C CA . PRO A 1 84 ? -0.802 12.340 -8.361 1.00 92.75 84 PRO A CA 1
ATOM 655 C C . PRO A 1 84 ? 0.559 12.929 -8.759 1.00 92.75 84 PRO A C 1
ATOM 657 O O . PRO A 1 84 ? 0.681 13.494 -9.842 1.00 92.75 84 PRO A O 1
ATOM 660 N N . ASN A 1 85 ? 1.587 12.793 -7.914 1.00 93.94 85 ASN A N 1
ATOM 661 C CA . ASN A 1 85 ? 2.937 13.280 -8.193 1.00 93.94 85 ASN A CA 1
ATOM 662 C C . ASN A 1 85 ? 3.802 12.253 -8.939 1.00 93.94 85 ASN A C 1
ATOM 664 O O . ASN A 1 85 ? 4.964 12.529 -9.244 1.00 93.94 85 ASN A O 1
ATOM 668 N N . VAL A 1 86 ? 3.272 11.058 -9.217 1.00 92.62 86 VAL A N 1
ATOM 669 C CA . VAL A 1 86 ? 4.003 9.982 -9.889 1.00 92.62 86 VAL A CA 1
ATOM 670 C C . VAL A 1 86 ? 3.330 9.665 -11.212 1.00 92.62 86 VAL A C 1
ATOM 672 O O . VAL A 1 86 ? 2.347 8.931 -11.284 1.00 92.62 86 VAL A O 1
ATOM 675 N N . GLU A 1 87 ? 3.913 10.160 -12.298 1.00 91.12 87 GLU A N 1
ATOM 676 C CA . GLU A 1 87 ? 3.461 9.792 -13.635 1.00 91.12 87 GLU A CA 1
ATOM 677 C C . GLU A 1 87 ? 3.702 8.296 -13.903 1.00 91.12 87 GLU A C 1
ATOM 679 O O . GLU A 1 87 ? 4.839 7.809 -13.900 1.00 91.12 87 GLU A O 1
ATOM 684 N N . SER A 1 88 ? 2.619 7.560 -14.166 1.00 89.88 88 SER A N 1
ATOM 685 C CA . SER A 1 88 ? 2.660 6.169 -14.622 1.00 89.88 88 SER A CA 1
ATOM 686 C C . SER A 1 88 ? 1.491 5.877 -15.558 1.00 89.88 88 SER A C 1
ATOM 688 O O . SER A 1 88 ? 0.327 5.932 -15.166 1.00 89.88 88 SER A O 1
ATOM 690 N N . GLY A 1 89 ? 1.795 5.470 -16.793 1.00 90.38 89 GLY A N 1
ATOM 691 C CA . GLY A 1 89 ? 0.779 5.031 -17.757 1.00 90.38 89 GLY A CA 1
ATOM 692 C C . GLY A 1 89 ? 0.108 3.696 -17.404 1.00 90.38 89 GLY A C 1
ATOM 693 O O . GLY A 1 89 ? -0.784 3.265 -18.125 1.00 90.38 89 GLY A O 1
ATOM 694 N N . GLN A 1 90 ? 0.545 3.023 -16.332 1.00 95.19 90 GLN A N 1
ATOM 695 C CA . GLN A 1 90 ? 0.035 1.723 -15.877 1.00 95.19 90 GLN A CA 1
ATOM 696 C C . GLN A 1 90 ? -0.491 1.771 -14.432 1.00 95.19 90 GLN A C 1
ATOM 698 O O . GLN A 1 90 ? -0.720 0.724 -13.829 1.00 95.19 90 GLN A O 1
ATOM 703 N N . ALA A 1 91 ? -0.714 2.970 -13.878 1.00 95.44 91 ALA A N 1
ATOM 704 C CA . ALA A 1 91 ? -1.026 3.168 -12.462 1.00 95.44 91 ALA A CA 1
ATOM 705 C C . ALA A 1 91 ? -2.241 2.363 -11.962 1.00 95.44 91 ALA A C 1
ATOM 707 O O . ALA A 1 91 ? -2.222 1.879 -10.838 1.00 95.44 91 ALA A O 1
ATOM 708 N N . LEU A 1 92 ? -3.270 2.146 -12.791 1.00 97.06 92 LEU A N 1
ATOM 709 C CA . LEU A 1 92 ? -4.423 1.314 -12.413 1.00 97.06 92 LEU A CA 1
ATOM 710 C C . LEU A 1 92 ? -4.074 -0.178 -12.278 1.00 97.06 92 LEU A C 1
ATOM 712 O O . LEU A 1 92 ? -4.589 -0.849 -11.384 1.00 97.06 92 LEU A O 1
ATOM 716 N N . ASN A 1 93 ? -3.186 -0.699 -13.132 1.00 97.50 93 ASN A N 1
ATOM 717 C CA . ASN A 1 93 ? -2.685 -2.069 -13.000 1.00 97.50 93 ASN A CA 1
ATOM 718 C C . ASN A 1 93 ? -1.809 -2.187 -11.747 1.00 97.50 93 ASN A C 1
ATOM 720 O O . ASN A 1 93 ? -2.001 -3.099 -10.943 1.00 97.50 93 ASN A O 1
ATOM 724 N N . ASP A 1 94 ? -0.910 -1.219 -11.543 1.00 98.12 94 ASP A N 1
ATOM 725 C CA . ASP A 1 94 ? -0.060 -1.146 -10.352 1.00 98.12 94 ASP A CA 1
ATOM 726 C C . ASP A 1 94 ? -0.905 -1.045 -9.064 1.00 98.12 94 ASP A C 1
ATOM 728 O O . ASP A 1 94 ? -0.589 -1.701 -8.072 1.00 98.12 94 ASP A O 1
ATOM 732 N N . LEU A 1 95 ? -2.026 -0.308 -9.087 1.00 98.56 95 LEU A N 1
ATOM 733 C CA . LEU A 1 95 ? -2.977 -0.198 -7.974 1.00 98.56 95 LEU A CA 1
ATOM 734 C C . LEU A 1 95 ? -3.570 -1.557 -7.604 1.00 98.56 95 LEU A C 1
ATOM 736 O O . LEU A 1 95 ? -3.592 -1.912 -6.428 1.00 98.56 95 LEU A O 1
ATOM 740 N N . GLY A 1 96 ? -4.028 -2.336 -8.587 1.00 98.38 96 GLY A N 1
ATOM 741 C CA . GLY A 1 96 ? -4.558 -3.679 -8.341 1.00 98.38 96 GLY A CA 1
ATOM 742 C C . GLY A 1 96 ? -3.514 -4.617 -7.728 1.00 98.38 96 GLY A C 1
ATOM 743 O O . GLY A 1 96 ? -3.804 -5.330 -6.766 1.00 98.38 96 GLY A O 1
ATOM 744 N N . ILE A 1 97 ? -2.278 -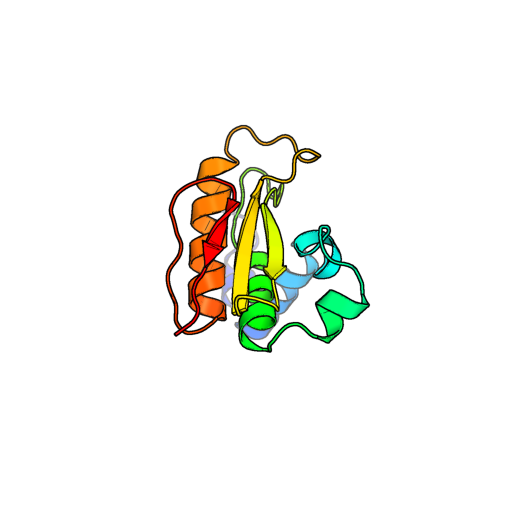4.575 -8.237 1.00 98.56 97 ILE A N 1
ATOM 745 C CA . ILE A 1 97 ? -1.164 -5.384 -7.723 1.00 98.56 97 ILE A CA 1
ATOM 746 C C . ILE A 1 97 ? -0.828 -4.985 -6.278 1.00 98.56 97 ILE A C 1
ATOM 748 O O . ILE A 1 97 ? -0.670 -5.861 -5.420 1.00 98.56 97 ILE A O 1
ATOM 752 N N . ALA A 1 98 ? -0.747 -3.682 -5.995 1.00 98.56 98 ALA A N 1
ATOM 753 C CA . ALA A 1 98 ? -0.464 -3.158 -4.664 1.00 98.56 98 ALA A CA 1
ATOM 754 C C . ALA A 1 98 ? -1.592 -3.491 -3.672 1.00 98.56 98 ALA A C 1
ATOM 756 O O . ALA A 1 98 ? -1.309 -3.958 -2.570 1.00 98.56 98 ALA A O 1
ATOM 757 N N . LYS A 1 99 ? -2.864 -3.354 -4.081 1.00 98.69 99 LYS A N 1
ATOM 758 C CA . LYS A 1 99 ? -4.040 -3.757 -3.289 1.00 98.69 99 LYS A CA 1
ATOM 759 C C . LYS A 1 99 ? -4.008 -5.243 -2.928 1.00 98.69 99 LYS A C 1
ATOM 761 O O . LYS A 1 99 ? -4.263 -5.590 -1.776 1.00 98.69 99 LYS A O 1
ATOM 766 N N . LEU A 1 100 ? -3.650 -6.117 -3.872 1.00 98.50 100 LEU A N 1
ATOM 767 C CA . LEU A 1 100 ? -3.526 -7.554 -3.606 1.00 98.50 100 LEU A CA 1
ATOM 768 C C . LEU A 1 100 ? -2.429 -7.852 -2.574 1.00 98.50 100 LEU A C 1
ATOM 770 O O . LEU A 1 100 ? -2.665 -8.605 -1.632 1.00 98.50 100 LEU A O 1
ATOM 774 N N . HIS A 1 101 ? -1.246 -7.251 -2.723 1.00 98.69 101 HIS A N 1
ATOM 775 C CA . HIS A 1 101 ? -0.155 -7.438 -1.761 1.00 98.69 101 HIS A CA 1
ATOM 776 C C . HIS A 1 101 ? -0.527 -6.900 -0.381 1.00 98.69 101 HIS A C 1
ATOM 778 O O . HIS A 1 101 ? -0.290 -7.583 0.613 1.00 98.69 101 HIS A O 1
ATOM 784 N N . PHE A 1 102 ? -1.164 -5.728 -0.330 1.00 98.81 102 PHE A N 1
ATOM 785 C CA . PHE A 1 102 ? -1.692 -5.174 0.908 1.00 98.81 102 PHE A CA 1
ATOM 786 C C . PHE A 1 102 ? -2.655 -6.146 1.584 1.00 98.81 102 PHE A C 1
ATOM 788 O O . PHE A 1 102 ? -2.489 -6.450 2.757 1.00 98.81 102 PHE A O 1
ATOM 795 N N . GLN A 1 103 ? -3.628 -6.679 0.842 1.00 98.56 103 GLN A N 1
ATOM 796 C CA . GLN A 1 103 ? -4.620 -7.607 1.383 1.00 98.56 103 GLN A CA 1
ATOM 797 C C . GLN A 1 103 ? -3.975 -8.884 1.943 1.00 98.56 103 GLN A C 1
ATOM 799 O O . GLN A 1 103 ? -4.407 -9.378 2.979 1.00 98.56 103 GLN A O 1
ATOM 804 N N . ILE A 1 104 ? -2.930 -9.402 1.288 1.00 98.50 104 ILE A N 1
ATOM 805 C CA . ILE A 1 104 ? -2.156 -10.546 1.793 1.00 98.50 104 ILE A CA 1
ATOM 806 C C . ILE A 1 104 ? -1.415 -10.170 3.084 1.00 98.50 104 ILE A C 1
ATOM 808 O O . ILE A 1 104 ? -1.447 -10.934 4.044 1.00 98.50 104 ILE A O 1
ATOM 812 N N . GLY A 1 105 ? -0.763 -9.002 3.121 1.00 98.38 105 GLY A N 1
ATOM 813 C CA . GLY A 1 105 ? -0.027 -8.520 4.295 1.00 98.38 105 GLY A CA 1
ATOM 814 C C . GLY A 1 105 ? -0.921 -8.217 5.497 1.00 98.38 105 GLY A C 1
ATOM 815 O O . GLY A 1 105 ? -0.552 -8.526 6.625 1.00 98.38 105 GLY A O 1
ATOM 816 N N . ALA A 1 106 ? -2.119 -7.690 5.251 1.00 98.19 106 ALA A N 1
ATOM 817 C CA . ALA A 1 106 ? -3.135 -7.443 6.270 1.00 98.19 106 ALA A CA 1
ATOM 818 C C . ALA A 1 106 ? -3.768 -8.741 6.818 1.00 98.19 106 ALA A C 1
ATOM 820 O O . ALA A 1 106 ? -4.463 -8.712 7.831 1.00 98.19 106 ALA A O 1
ATOM 821 N N . GLY A 1 107 ? -3.540 -9.885 6.159 1.00 98.00 107 GLY A N 1
ATOM 822 C CA . GLY A 1 107 ? -3.986 -11.221 6.573 1.00 98.00 107 GLY A CA 1
ATOM 823 C C . GLY A 1 107 ? -5.441 -11.552 6.224 1.00 98.00 107 GLY A C 1
ATOM 824 O O . GLY A 1 107 ? -5.755 -12.699 5.902 1.00 98.00 107 GLY A O 1
ATOM 825 N N . SER A 1 108 ? -6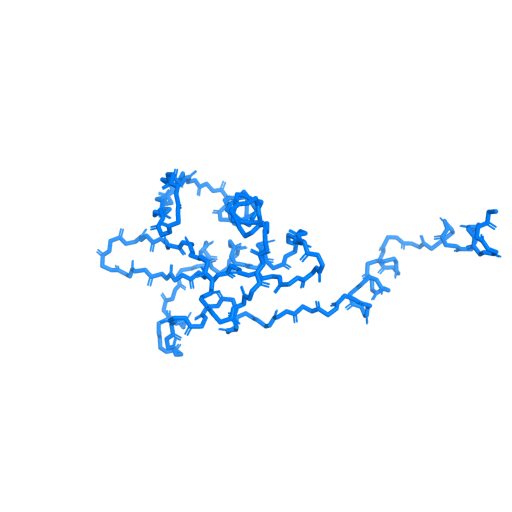.324 -10.560 6.236 1.00 95.94 108 SER A N 1
ATOM 826 C CA . SER A 1 108 ? -7.755 -10.694 5.959 1.00 95.94 108 SER A CA 1
ATOM 827 C C . SER A 1 108 ? -8.345 -9.343 5.555 1.00 95.94 108 SER A C 1
ATOM 829 O O . SER A 1 108 ? -7.788 -8.289 5.844 1.00 95.94 108 SER A O 1
ATOM 831 N N . GLY A 1 109 ? -9.481 -9.367 4.859 1.00 97.19 109 GLY A N 1
ATOM 832 C CA . GLY A 1 109 ? -10.204 -8.158 4.467 1.00 97.19 109 GLY A CA 1
ATOM 833 C C . GLY A 1 109 ? -10.533 -8.105 2.983 1.00 97.19 109 GLY A C 1
ATOM 834 O O . GLY A 1 109 ? -10.284 -9.051 2.232 1.00 97.19 109 GLY A O 1
ATOM 835 N N . THR A 1 110 ? -11.188 -7.024 2.566 1.00 98.06 110 THR A N 1
ATOM 836 C CA . THR A 1 110 ? -11.663 -6.855 1.183 1.00 98.06 110 THR A CA 1
ATOM 837 C C . THR A 1 110 ? -11.529 -5.411 0.726 1.00 98.06 110 THR A C 1
ATOM 839 O O . THR A 1 110 ? -11.850 -4.494 1.477 1.00 98.06 110 THR A O 1
ATOM 842 N N . TRP A 1 111 ? -11.114 -5.218 -0.526 1.00 98.31 111 TRP A N 1
ATOM 843 C CA . TRP A 1 111 ? -11.079 -3.910 -1.174 1.00 98.31 111 TRP A CA 1
ATOM 844 C C . TRP A 1 111 ? -12.375 -3.602 -1.920 1.00 98.31 111 TRP A C 1
ATOM 846 O O . TRP A 1 111 ? -12.905 -4.441 -2.650 1.00 98.31 111 TRP A O 1
ATOM 856 N N . ALA A 1 112 ? -12.813 -2.352 -1.832 1.00 97.94 112 ALA A N 1
ATOM 857 C CA . ALA A 1 112 ? -13.660 -1.748 -2.842 1.00 97.94 112 ALA A CA 1
ATOM 858 C C . ALA A 1 112 ? -12.859 -1.481 -4.132 1.00 97.94 112 ALA A C 1
ATOM 860 O O . ALA A 1 112 ? -11.638 -1.257 -4.128 1.00 97.94 112 ALA A O 1
ATOM 861 N N . TRP A 1 113 ? -13.578 -1.497 -5.252 1.00 96.06 113 TRP A N 1
ATOM 862 C CA . TRP A 1 113 ? -13.029 -1.230 -6.578 1.00 96.06 113 TRP A CA 1
ATOM 863 C C . TRP A 1 113 ? -12.587 0.228 -6.741 1.00 96.06 113 TRP A C 1
ATOM 865 O O . TRP A 1 113 ? -13.076 1.120 -6.053 1.00 96.06 113 TRP A O 1
ATOM 875 N N . GLY A 1 114 ? -11.697 0.460 -7.707 1.00 96.12 114 GLY A N 1
ATOM 876 C CA . GLY A 1 114 ? -11.302 1.802 -8.140 1.00 96.12 114 GLY A CA 1
ATOM 877 C C . GLY A 1 114 ? -10.188 2.451 -7.318 1.00 96.12 114 GLY A C 1
ATOM 878 O O . GLY A 1 114 ? -9.726 1.915 -6.305 1.00 96.12 114 GLY A O 1
ATOM 879 N N . ASP A 1 115 ? -9.747 3.603 -7.816 1.00 97.44 115 ASP A N 1
ATOM 880 C CA . ASP A 1 115 ? -8.825 4.525 -7.150 1.00 97.44 115 ASP A CA 1
ATOM 881 C C . ASP A 1 115 ? -9.517 5.180 -5.945 1.00 97.44 115 ASP A C 1
ATOM 883 O O . ASP A 1 115 ? -10.670 5.597 -6.048 1.00 97.44 115 ASP A O 1
ATOM 887 N N . GLY A 1 116 ? -8.864 5.173 -4.781 1.00 96.50 116 GLY A N 1
ATOM 888 C CA . GLY A 1 116 ? -9.474 5.579 -3.509 1.00 96.50 116 GLY A CA 1
ATOM 889 C C . GLY A 1 116 ? -10.449 4.563 -2.906 1.00 96.50 116 GLY A C 1
ATOM 890 O O . GLY A 1 116 ? -11.042 4.829 -1.864 1.00 96.50 116 GLY A O 1
ATOM 891 N N . GLY A 1 117 ? -10.615 3.384 -3.518 1.00 95.69 117 GLY A N 1
ATOM 892 C CA . GLY A 1 117 ? -11.457 2.328 -2.953 1.00 95.69 117 GLY A CA 1
ATOM 893 C C . GLY A 1 117 ? -10.934 1.871 -1.588 1.00 95.69 117 GLY A C 1
ATOM 894 O O . GLY A 1 117 ? -9.738 1.607 -1.464 1.00 95.69 117 GLY A O 1
ATOM 895 N N . LEU A 1 118 ? -11.832 1.761 -0.607 1.00 98.12 118 LEU A N 1
ATOM 896 C CA . LEU A 1 118 ? -11.520 1.439 0.787 1.00 98.12 118 LEU A CA 1
ATOM 897 C C . LEU A 1 118 ? -11.281 -0.058 1.019 1.00 98.12 118 LEU A C 1
ATOM 899 O O . LEU A 1 118 ? -11.875 -0.904 0.350 1.00 98.12 118 LEU A O 1
ATOM 903 N N . PHE A 1 119 ? -10.441 -0.379 1.994 1.00 98.56 119 PHE A N 1
ATOM 904 C CA . PHE A 1 119 ? -10.231 -1.710 2.537 1.00 98.56 119 PHE A CA 1
ATOM 905 C C . PHE A 1 119 ? -10.945 -1.841 3.868 1.00 98.56 119 PHE A C 1
ATOM 907 O O . PHE A 1 119 ? -10.744 -1.019 4.761 1.00 98.56 119 PHE A O 1
ATOM 914 N N . ILE A 1 120 ? -11.715 -2.913 4.001 1.00 98.00 120 ILE A N 1
ATOM 915 C CA . ILE A 1 120 ? -12.350 -3.306 5.254 1.00 98.00 120 ILE A CA 1
ATOM 916 C C . ILE A 1 120 ? -11.619 -4.552 5.749 1.00 98.00 120 ILE A C 1
ATOM 918 O O . ILE A 1 120 ? -11.682 -5.600 5.090 1.00 98.00 120 ILE A O 1
ATOM 922 N N . HIS A 1 121 ? -10.904 -4.423 6.869 1.00 96.44 121 HIS A N 1
ATOM 923 C CA . HIS A 1 121 ? -10.237 -5.536 7.553 1.00 96.44 121 HIS A CA 1
ATOM 924 C C . HIS A 1 121 ? -11.277 -6.467 8.207 1.00 96.44 121 HIS A C 1
ATOM 926 O O . HIS A 1 121 ? -12.428 -6.071 8.403 1.00 96.44 121 HIS A O 1
ATOM 932 N N . ARG A 1 122 ? -10.939 -7.742 8.435 1.00 88.12 122 ARG A N 1
ATOM 933 C CA . ARG A 1 122 ? -11.881 -8.765 8.934 1.00 88.12 122 ARG A CA 1
ATOM 934 C C . ARG A 1 122 ? -11.277 -9.658 9.998 1.00 88.12 122 ARG A C 1
ATOM 936 O O . ARG A 1 122 ? -10.115 -10.069 9.796 1.00 88.12 122 ARG A O 1
#

Nearest PDB structures (foldseek):
  4oo3-assembly1_A  TM=5.302E-01  e=6.995E+00  Parabacteroides merdae ATCC 43184
  6wb9-assembly1_1  TM=4.453E-01  e=8.993E+00  Saccharomyces cerevisiae W303

Foldseek 3Di:
DPPCVVVLVPDDPVVVVVVVVVPDDFDDLCRLAVVDDPVQVVPQDQLQSQLSVQLSVFDDDVSQSQKHKGADPVQRKMWIAGNPVGDDPCSQVSSVRSNVSSCVSSVAWDWDDDGRTMTDGD